Protein AF-A0ABD5P2B9-F1 (afdb_monomer_lite)

Secondary structure (DSSP, 8-state):
-----HHHHHHHHHHHHIIIIIHHHHHHHHHH-GGGS-HHHHHHHHHHHHHHHHHHHHHHHSSS-GGGGHHHHHHHHHHHHHHHHHHHHHHHHH-----------

Foldseek 3Di:
DDPPDPPPPVVVLVVLLCVLQVVVVVVCCVVQNPVRDDPQLVVLSVQLVVLSVLLVVVVVPDDPPVVSNVVSSVSSVVSSVSNVVVVVVVVVVVPDPPDDDDDDD

Organism: NCBI:txid1586232

Structure (mmCIF, N/CA/C/O backbone):
data_AF-A0ABD5P2B9-F1
#
_entry.id   AF-A0ABD5P2B9-F1
#
loop_
_atom_site.group_PDB
_atom_site.id
_atom_site.type_symbol
_atom_site.label_atom_id
_atom_site.label_alt_id
_atom_site.label_comp_id
_atom_site.label_asym_id
_atom_site.label_entity_id
_atom_site.label_seq_id
_atom_site.pdbx_PDB_ins_code
_atom_site.Cartn_x
_atom_site.Cartn_y
_atom_site.Cartn_z
_atom_site.occupancy
_atom_site.B_iso_or_equiv
_atom_site.auth_seq_id
_atom_site.auth_comp_id
_atom_site.auth_asym_id
_atom_site.auth_atom_id
_atom_site.pdbx_PDB_model_num
ATOM 1 N N . MET A 1 1 ? -12.152 12.329 34.323 1.00 41.28 1 MET A N 1
ATOM 2 C CA . MET A 1 1 ? -12.409 11.518 33.116 1.00 41.28 1 MET A CA 1
ATOM 3 C C . MET A 1 1 ? -12.100 12.423 31.950 1.00 41.28 1 MET A C 1
ATOM 5 O O . MET A 1 1 ? -12.846 13.362 31.731 1.00 41.28 1 MET A O 1
ATOM 9 N N . SER A 1 2 ? -10.924 12.257 31.352 1.00 42.09 2 SER A N 1
ATOM 10 C CA . SER A 1 2 ? -10.454 13.111 30.264 1.00 42.09 2 SER A CA 1
ATOM 11 C C . SER A 1 2 ? -11.332 12.891 29.039 1.00 42.09 2 SER A C 1
ATOM 13 O O . SER A 1 2 ? -11.422 11.769 28.538 1.00 42.09 2 SER A O 1
ATOM 15 N N . GLU A 1 3 ? -11.985 13.956 28.588 1.00 47.31 3 GLU A N 1
ATOM 16 C CA . GLU A 1 3 ? -12.504 14.082 27.231 1.00 47.31 3 GLU A CA 1
ATOM 17 C C . GLU A 1 3 ? -11.308 13.922 26.290 1.00 47.31 3 GLU A C 1
ATOM 19 O O . GLU A 1 3 ? -10.534 14.847 26.082 1.00 47.31 3 GLU A O 1
ATOM 24 N N . ILE A 1 4 ? -11.070 12.698 25.818 1.00 53.22 4 ILE A N 1
ATOM 25 C CA . ILE A 1 4 ? -10.084 12.461 24.769 1.00 53.22 4 ILE A CA 1
ATOM 26 C C . ILE A 1 4 ? -10.710 13.029 23.504 1.00 53.22 4 ILE A C 1
ATOM 28 O O . ILE A 1 4 ? -11.664 12.464 22.957 1.00 53.22 4 ILE A O 1
ATOM 32 N N . ASP A 1 5 ? -10.192 14.184 23.113 1.00 46.09 5 ASP A N 1
ATOM 33 C CA . ASP A 1 5 ? -10.646 15.041 22.037 1.00 46.09 5 ASP A CA 1
ATOM 34 C C . ASP A 1 5 ? -11.053 14.251 20.794 1.00 46.09 5 ASP A C 1
ATOM 36 O O . ASP A 1 5 ? -10.313 13.418 20.249 1.00 46.09 5 ASP A O 1
ATOM 40 N N . ILE A 1 6 ? -12.276 14.508 20.321 1.00 45.50 6 ILE A N 1
ATOM 41 C CA . ILE A 1 6 ? -12.798 13.877 19.104 1.00 45.50 6 ILE A CA 1
ATOM 42 C C . ILE A 1 6 ? -11.944 14.240 17.871 1.00 45.50 6 ILE A C 1
ATOM 44 O O . ILE A 1 6 ? -11.816 13.461 16.924 1.00 45.50 6 ILE A O 1
ATOM 48 N N . LEU A 1 7 ? -11.243 15.365 17.991 1.00 47.53 7 LEU A N 1
ATOM 49 C CA . LEU A 1 7 ? -10.333 15.951 17.024 1.00 47.53 7 LEU A CA 1
ATOM 50 C C . LEU A 1 7 ? -8.937 15.321 16.960 1.00 47.53 7 LEU A C 1
ATOM 52 O O . LEU A 1 7 ? -8.268 15.581 15.976 1.00 47.53 7 LEU A O 1
ATOM 56 N N . GLU A 1 8 ? -8.480 14.501 17.914 1.00 50.88 8 GLU A N 1
ATOM 57 C CA . GLU A 1 8 ? -7.086 13.999 17.892 1.00 50.88 8 GLU A CA 1
ATOM 58 C C . GLU A 1 8 ? -6.887 12.660 17.162 1.00 50.88 8 GLU A C 1
ATOM 60 O O . GLU A 1 8 ? -5.819 12.415 16.604 1.00 50.88 8 GLU A O 1
ATOM 65 N N . LEU A 1 9 ? -7.904 11.791 17.116 1.00 52.47 9 LEU A N 1
ATOM 66 C CA . LEU A 1 9 ? -7.748 10.433 16.565 1.00 52.47 9 LEU A CA 1
ATOM 67 C C . LEU A 1 9 ? -7.952 10.368 15.040 1.00 52.47 9 LEU A C 1
ATOM 69 O O . LEU A 1 9 ? -7.179 9.725 14.335 1.00 52.47 9 LEU A O 1
ATOM 73 N N . VAL A 1 10 ? -8.936 11.110 14.521 1.00 60.00 10 VAL A N 1
ATOM 74 C CA . VAL A 1 10 ? -9.262 11.166 13.082 1.00 60.00 10 VAL A CA 1
ATOM 75 C C . VAL A 1 10 ? -8.107 11.720 12.227 1.00 60.00 10 VAL A C 1
ATOM 77 O O . VAL A 1 10 ? -7.830 11.151 11.167 1.00 60.00 10 VAL A O 1
ATOM 80 N N . PRO A 1 11 ? -7.376 12.777 12.649 1.00 66.56 11 PRO A N 1
ATOM 81 C CA . PRO A 1 11 ? -6.204 13.238 11.913 1.00 66.56 11 PRO A CA 1
ATOM 82 C C . PRO A 1 11 ? -5.099 12.191 11.888 1.00 66.56 11 PRO A C 1
ATOM 84 O O . PRO A 1 11 ? -4.425 12.061 10.874 1.00 66.56 11 PRO A O 1
ATOM 87 N N . LEU A 1 12 ? -4.915 11.434 12.973 1.00 69.81 12 LEU A N 1
ATOM 88 C CA . LEU A 1 12 ? -3.854 10.435 13.062 1.00 69.81 12 LEU A CA 1
ATOM 89 C C . LEU A 1 12 ? -4.099 9.270 12.095 1.00 69.81 12 LEU A C 1
ATOM 91 O O . LEU A 1 12 ? -3.179 8.837 11.407 1.00 69.81 12 LEU A O 1
ATOM 95 N N . GLU A 1 13 ? -5.341 8.799 12.000 1.00 67.31 13 GLU A N 1
ATOM 96 C CA . GLU A 1 13 ? -5.755 7.729 11.083 1.00 67.31 13 GLU A CA 1
ATOM 97 C C . GLU A 1 13 ? -5.577 8.150 9.616 1.00 67.31 13 GLU A C 1
ATOM 99 O O . GLU A 1 13 ? -5.015 7.404 8.812 1.00 67.31 13 GLU A O 1
ATOM 104 N N . LEU A 1 14 ? -5.984 9.377 9.277 1.00 69.88 14 LEU A N 1
ATOM 105 C CA . LEU A 1 14 ? -5.784 9.959 7.947 1.00 69.88 14 LEU A CA 1
ATOM 106 C C . LEU A 1 14 ? -4.302 10.162 7.624 1.00 69.88 14 LEU A C 1
ATOM 108 O O . LEU A 1 14 ? -3.873 9.838 6.518 1.00 69.88 14 LEU A O 1
ATOM 112 N N . LEU A 1 15 ? -3.508 10.645 8.582 1.00 72.44 15 LEU A N 1
ATOM 113 C CA . LEU A 1 15 ? -2.056 10.750 8.438 1.00 72.44 15 LEU A CA 1
ATOM 114 C C . LEU A 1 15 ? -1.431 9.377 8.189 1.00 72.44 15 LEU A C 1
ATOM 116 O O . LEU A 1 15 ? -0.533 9.266 7.360 1.00 72.44 15 LEU A O 1
ATOM 120 N N . PHE A 1 16 ? -1.935 8.328 8.840 1.00 71.75 16 PHE A N 1
ATOM 121 C CA . PHE A 1 16 ? -1.468 6.961 8.632 1.00 71.75 16 PHE A CA 1
ATOM 122 C C . PHE A 1 16 ? -1.780 6.461 7.218 1.00 71.75 16 PHE A C 1
ATOM 124 O O . PHE A 1 16 ? -0.915 5.892 6.555 1.00 71.75 16 PHE A O 1
ATOM 131 N N . VAL A 1 17 ? -2.989 6.720 6.713 1.00 76.88 17 VAL A N 1
ATOM 132 C CA . VAL A 1 17 ? -3.354 6.409 5.322 1.00 76.88 17 VAL A CA 1
ATOM 133 C C . VAL A 1 17 ? -2.460 7.166 4.346 1.00 76.88 17 VAL A C 1
ATOM 135 O O . VAL A 1 17 ? -1.924 6.580 3.410 1.00 76.88 17 VAL A O 1
ATOM 138 N N . VAL A 1 18 ? -2.247 8.460 4.559 1.00 78.06 18 VAL A N 1
ATOM 139 C CA . VAL A 1 18 ? -1.407 9.254 3.660 1.00 78.06 18 VAL A CA 1
ATOM 140 C C . VAL A 1 18 ? 0.040 8.754 3.684 1.00 78.06 18 VAL A C 1
ATOM 142 O O . VAL A 1 18 ? 0.607 8.498 2.624 1.00 78.06 18 VAL A O 1
ATOM 145 N N . ALA A 1 19 ? 0.616 8.549 4.869 1.00 77.25 19 ALA A N 1
ATOM 146 C CA . ALA A 1 19 ? 2.014 8.162 5.033 1.00 77.25 19 ALA A CA 1
ATOM 147 C C . ALA A 1 19 ? 2.319 6.740 4.550 1.00 77.25 19 ALA A C 1
ATOM 149 O O . ALA A 1 19 ? 3.356 6.520 3.930 1.00 77.25 19 ALA A O 1
ATOM 150 N N . PHE A 1 20 ? 1.428 5.783 4.818 1.00 72.81 20 PHE A N 1
ATOM 151 C CA . PHE A 1 20 ? 1.686 4.365 4.552 1.00 72.81 20 PHE A CA 1
ATOM 152 C C . PHE A 1 20 ? 0.962 3.818 3.322 1.00 72.81 20 PHE A C 1
ATOM 154 O O . PHE A 1 20 ? 1.315 2.734 2.864 1.00 72.81 20 PHE A O 1
ATOM 161 N N . ALA A 1 21 ? -0.018 4.543 2.774 1.00 78.31 21 ALA A N 1
ATOM 162 C CA . ALA A 1 21 ? -0.688 4.163 1.534 1.00 78.31 21 ALA A CA 1
ATOM 163 C C . ALA A 1 21 ? -0.384 5.106 0.379 1.00 78.31 21 ALA A C 1
ATOM 165 O O . ALA A 1 21 ? 0.100 4.661 -0.656 1.00 78.31 21 ALA A O 1
ATOM 166 N N . VAL A 1 22 ? -0.641 6.402 0.535 1.00 81.69 22 VAL A N 1
ATOM 167 C CA . VAL A 1 22 ? -0.585 7.329 -0.605 1.00 81.69 22 VAL A CA 1
ATOM 168 C C . VAL A 1 22 ? 0.852 7.658 -0.999 1.00 81.69 22 VAL A C 1
ATOM 170 O O . VAL A 1 22 ? 1.212 7.500 -2.163 1.00 81.69 22 VAL A O 1
ATOM 173 N N . ILE A 1 23 ? 1.678 8.088 -0.042 1.00 83.00 23 ILE A N 1
ATOM 174 C CA . ILE A 1 23 ? 3.061 8.515 -0.300 1.00 83.00 23 ILE A CA 1
ATOM 175 C C . ILE A 1 23 ? 3.892 7.422 -0.990 1.00 83.00 23 ILE A C 1
ATOM 177 O O . ILE A 1 23 ? 4.499 7.734 -2.012 1.00 83.00 23 ILE A O 1
ATOM 181 N N . PRO A 1 24 ? 3.906 6.159 -0.522 1.00 78.00 24 PRO A N 1
ATOM 182 C CA . PRO A 1 24 ? 4.719 5.117 -1.140 1.00 78.00 24 PRO A CA 1
ATOM 183 C C . PRO A 1 24 ? 4.321 4.864 -2.591 1.00 78.00 24 PRO A C 1
ATOM 185 O O . PRO A 1 24 ? 5.185 4.850 -3.456 1.00 78.00 24 PRO A O 1
ATOM 188 N N . ILE A 1 25 ? 3.015 4.745 -2.859 1.00 83.00 25 ILE A N 1
ATOM 189 C CA . ILE A 1 25 ? 2.479 4.495 -4.203 1.00 83.00 25 ILE A CA 1
ATOM 190 C C . ILE A 1 25 ? 2.852 5.641 -5.145 1.00 83.00 25 ILE A C 1
ATOM 192 O O . ILE A 1 25 ? 3.326 5.408 -6.254 1.00 83.00 25 ILE A O 1
ATOM 196 N N . VAL A 1 26 ? 2.642 6.887 -4.709 1.00 85.19 26 VAL A N 1
ATOM 197 C CA . VAL A 1 26 ? 2.969 8.068 -5.516 1.00 85.19 26 VAL A CA 1
ATOM 198 C C . VAL A 1 26 ? 4.468 8.137 -5.785 1.00 85.19 26 VAL A C 1
ATOM 200 O O . VAL A 1 26 ? 4.848 8.410 -6.921 1.00 85.19 26 VAL A O 1
ATOM 203 N N . ASN A 1 27 ? 5.305 7.857 -4.783 1.00 82.69 27 ASN A N 1
ATOM 204 C CA . ASN A 1 27 ? 6.752 7.893 -4.955 1.00 82.69 27 ASN A CA 1
ATOM 205 C C . ASN A 1 27 ? 7.220 6.852 -5.976 1.00 82.69 27 ASN A C 1
ATOM 207 O O . ASN A 1 27 ? 7.943 7.209 -6.898 1.00 82.69 27 ASN A O 1
ATOM 211 N N . THR A 1 28 ? 6.721 5.610 -5.905 1.00 81.44 28 THR A N 1
ATOM 212 C CA . THR A 1 28 ? 7.047 4.583 -6.910 1.00 81.44 28 THR A CA 1
ATOM 213 C C . THR A 1 28 ? 6.653 5.013 -8.315 1.00 81.44 28 THR A C 1
ATOM 215 O O . THR A 1 28 ? 7.411 4.847 -9.264 1.00 81.44 28 THR A O 1
ATOM 218 N N . ILE A 1 29 ? 5.441 5.554 -8.470 1.00 83.38 29 ILE A N 1
ATOM 219 C CA . ILE A 1 29 ? 4.936 5.970 -9.781 1.00 83.38 29 ILE A CA 1
ATOM 220 C C . ILE A 1 29 ? 5.769 7.124 -10.333 1.00 83.38 29 ILE A C 1
ATOM 222 O O . ILE A 1 29 ? 5.998 7.179 -11.539 1.00 83.38 29 ILE A O 1
ATOM 226 N N . TYR A 1 30 ? 6.204 8.038 -9.468 1.00 85.06 30 TYR A N 1
ATOM 227 C CA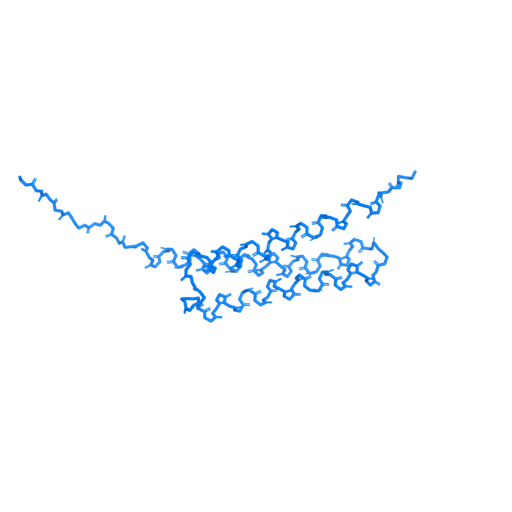 . TYR A 1 30 ? 7.031 9.171 -9.854 1.00 85.06 30 TYR A CA 1
ATOM 228 C C . TYR A 1 30 ? 8.455 8.751 -10.238 1.00 85.06 30 TYR A C 1
ATOM 230 O O . TYR A 1 30 ? 8.968 9.227 -11.247 1.00 85.06 30 TYR A O 1
ATOM 238 N N . GLU A 1 31 ? 9.076 7.860 -9.463 1.00 79.19 31 GLU A N 1
ATOM 239 C CA . GLU A 1 31 ? 10.452 7.404 -9.688 1.00 79.19 31 GLU A CA 1
ATOM 240 C C . GLU A 1 31 ? 10.567 6.475 -10.902 1.00 79.19 31 GLU A C 1
ATOM 242 O O . GLU A 1 31 ? 11.501 6.603 -11.690 1.00 79.19 31 GLU A O 1
ATOM 247 N N . GLU A 1 32 ? 9.609 5.566 -11.092 1.00 77.88 32 GLU A N 1
ATOM 248 C CA . GLU A 1 32 ? 9.735 4.501 -12.093 1.00 77.88 32 GLU A CA 1
ATOM 249 C C . GLU A 1 32 ? 8.812 4.652 -13.307 1.00 77.88 32 GLU A C 1
ATOM 251 O O . GLU A 1 32 ? 9.051 4.051 -14.359 1.00 77.88 32 GLU A O 1
ATOM 256 N N . GLY A 1 33 ? 7.745 5.442 -13.178 1.00 78.81 33 GLY A N 1
ATOM 257 C CA . GLY A 1 33 ? 6.670 5.514 -14.161 1.00 78.81 33 GLY A CA 1
ATOM 258 C C . GLY A 1 33 ? 5.722 4.313 -14.079 1.00 78.81 33 GLY A C 1
ATOM 259 O O . GLY A 1 33 ? 6.124 3.171 -13.876 1.00 78.81 33 GLY A O 1
ATOM 260 N N . TRP A 1 34 ? 4.425 4.560 -14.276 1.00 77.19 34 TRP A N 1
ATOM 261 C CA . TRP A 1 34 ? 3.364 3.552 -14.122 1.00 77.19 34 TRP A CA 1
ATOM 262 C C . TRP A 1 34 ? 3.581 2.265 -14.942 1.00 77.19 34 TRP A C 1
ATOM 264 O O . TRP A 1 34 ? 3.243 1.165 -14.491 1.00 77.19 34 TRP A O 1
ATOM 274 N N . ASP A 1 35 ? 4.151 2.390 -16.140 1.00 78.12 35 ASP A N 1
ATOM 275 C CA . ASP A 1 35 ? 4.337 1.274 -17.071 1.00 78.12 35 ASP A CA 1
ATOM 276 C C . ASP A 1 35 ? 5.463 0.316 -16.656 1.00 78.12 35 ASP A C 1
ATOM 278 O O . ASP A 1 35 ? 5.415 -0.863 -17.007 1.00 78.12 35 ASP A O 1
ATOM 282 N N . SER A 1 36 ? 6.417 0.788 -15.851 1.00 77.31 36 SER A N 1
ATOM 283 C CA . SER A 1 36 ? 7.548 0.001 -15.340 1.00 77.31 36 SER A CA 1
ATOM 284 C C . SER A 1 36 ? 7.182 -0.839 -14.114 1.00 77.31 36 SER A C 1
ATOM 286 O O . SER A 1 36 ? 7.886 -1.787 -13.774 1.00 77.31 36 SER A O 1
ATOM 288 N N . ILE A 1 37 ? 6.060 -0.518 -13.462 1.00 81.44 37 ILE A N 1
ATOM 289 C CA . ILE A 1 37 ? 5.626 -1.165 -12.223 1.00 81.44 37 ILE A CA 1
ATOM 290 C C . ILE A 1 37 ? 5.097 -2.565 -12.520 1.00 81.44 37 ILE A C 1
ATOM 292 O O . ILE A 1 37 ? 4.100 -2.746 -13.235 1.00 81.44 37 ILE A O 1
ATOM 296 N N . SER A 1 38 ? 5.716 -3.561 -11.895 1.00 82.56 38 SER A N 1
ATOM 297 C CA . SER A 1 38 ? 5.355 -4.965 -12.033 1.00 82.56 38 SER A CA 1
ATOM 298 C C . SER A 1 38 ? 3.949 -5.255 -11.497 1.00 82.56 38 SER A C 1
ATOM 300 O O . SER A 1 38 ? 3.428 -4.598 -10.593 1.00 82.56 38 SER A O 1
ATOM 302 N N . LEU A 1 39 ? 3.329 -6.329 -11.995 1.00 82.50 39 LEU A N 1
ATOM 303 C CA . LEU A 1 39 ? 2.026 -6.781 -11.495 1.00 82.50 39 LEU A CA 1
ATOM 304 C C . LEU A 1 39 ? 2.043 -7.049 -9.976 1.00 82.50 39 LEU A C 1
ATOM 306 O O . LEU A 1 39 ? 1.037 -6.836 -9.305 1.00 82.50 39 LEU A O 1
ATOM 310 N N . ARG A 1 40 ? 3.182 -7.492 -9.424 1.00 81.31 40 ARG A N 1
ATOM 311 C CA . ARG A 1 40 ? 3.331 -7.785 -7.990 1.00 81.31 40 ARG A CA 1
ATOM 312 C C . ARG A 1 40 ? 3.298 -6.518 -7.139 1.00 81.31 40 ARG A C 1
ATOM 314 O O . ARG A 1 40 ? 2.630 -6.512 -6.111 1.00 81.31 40 ARG A O 1
ATOM 321 N N . GLU A 1 41 ? 3.948 -5.446 -7.579 1.00 79.62 41 GLU A N 1
ATOM 322 C CA . GLU A 1 41 ? 3.905 -4.146 -6.893 1.00 79.62 41 GLU A CA 1
ATOM 323 C C . GLU A 1 41 ? 2.509 -3.527 -6.970 1.00 79.62 41 GLU A C 1
ATOM 325 O O . GLU A 1 41 ? 1.984 -3.066 -5.960 1.00 79.62 41 GLU A O 1
ATOM 330 N N . ARG A 1 42 ? 1.838 -3.629 -8.126 1.00 83.12 42 ARG A N 1
ATOM 331 C CA . ARG A 1 42 ? 0.438 -3.189 -8.271 1.00 83.12 42 ARG A CA 1
ATOM 332 C C . ARG A 1 42 ? -0.502 -3.933 -7.318 1.00 83.12 42 ARG A C 1
ATOM 334 O O . ARG A 1 42 ? -1.419 -3.333 -6.760 1.00 83.12 42 ARG A O 1
ATOM 341 N N . LEU A 1 43 ? -0.275 -5.231 -7.102 1.00 85.06 43 LEU A N 1
ATOM 342 C CA . LEU A 1 43 ? -1.022 -6.009 -6.110 1.00 85.06 43 LEU A CA 1
ATOM 343 C C . LEU A 1 43 ? -0.720 -5.547 -4.680 1.00 85.06 43 LEU A C 1
ATOM 345 O O . LEU A 1 43 ? -1.652 -5.414 -3.889 1.00 85.06 43 LEU A O 1
ATOM 349 N N . ALA A 1 44 ? 0.541 -5.250 -4.359 1.00 82.69 44 ALA A N 1
ATOM 350 C CA . ALA A 1 44 ? 0.911 -4.699 -3.058 1.00 82.69 44 ALA A CA 1
ATOM 351 C C . ALA A 1 44 ? 0.216 -3.349 -2.804 1.00 82.69 44 ALA A C 1
ATOM 353 O O . ALA A 1 44 ? -0.375 -3.157 -1.741 1.00 82.69 44 ALA A O 1
ATOM 354 N N . PHE A 1 45 ? 0.163 -2.465 -3.806 1.00 84.69 45 PH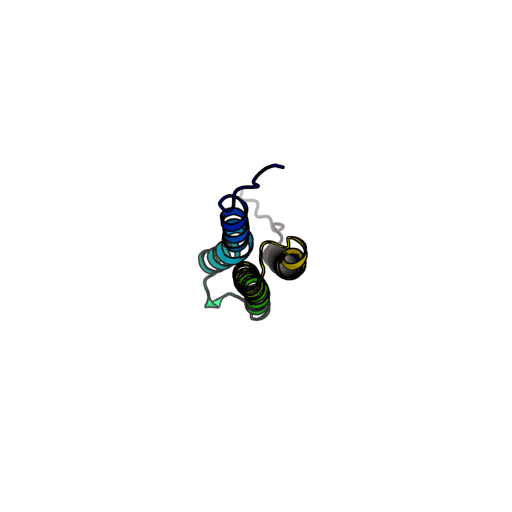E A N 1
ATOM 355 C CA . PHE A 1 45 ? -0.611 -1.220 -3.741 1.00 84.69 45 PHE A CA 1
ATOM 356 C C . PHE A 1 45 ? -2.091 -1.475 -3.475 1.00 84.69 45 PHE A C 1
ATOM 358 O O . PHE A 1 45 ? -2.687 -0.808 -2.633 1.00 84.69 45 PHE A O 1
ATOM 365 N N . GLY A 1 46 ? -2.677 -2.466 -4.151 1.00 84.50 46 GLY A N 1
ATOM 366 C CA . GLY A 1 46 ? -4.066 -2.868 -3.945 1.00 84.50 46 GLY A CA 1
ATOM 367 C C . GLY A 1 46 ? -4.350 -3.321 -2.511 1.00 84.50 46 GLY A C 1
ATOM 368 O O . GLY A 1 46 ? -5.356 -2.917 -1.934 1.00 84.50 46 GLY A O 1
ATOM 369 N N . VAL A 1 47 ? -3.453 -4.105 -1.906 1.00 84.38 47 VAL A N 1
ATOM 370 C CA . VAL A 1 47 ? -3.578 -4.548 -0.504 1.00 84.38 47 VAL A CA 1
ATOM 371 C C . VAL A 1 47 ? -3.495 -3.364 0.459 1.00 84.38 47 VAL A C 1
ATOM 373 O O . VAL A 1 47 ? -4.303 -3.259 1.384 1.00 84.38 47 VAL A O 1
ATOM 376 N N . ILE A 1 48 ? -2.555 -2.449 0.224 1.00 82.12 48 ILE A N 1
ATOM 377 C CA . ILE A 1 48 ? -2.374 -1.246 1.039 1.00 82.12 48 ILE A CA 1
ATOM 378 C C . ILE A 1 48 ? -3.617 -0.335 0.954 1.00 82.12 48 ILE A C 1
ATOM 380 O O . ILE A 1 48 ? -4.145 0.095 1.982 1.00 82.12 48 ILE A O 1
ATOM 384 N N . LEU A 1 49 ? -4.141 -0.106 -0.255 1.00 82.69 49 LEU A N 1
ATOM 385 C CA . LEU A 1 49 ? -5.374 0.654 -0.492 1.00 82.69 49 LEU A CA 1
ATOM 386 C C . LEU A 1 49 ? -6.602 -0.009 0.140 1.00 82.69 49 LEU A C 1
ATOM 388 O O . LEU A 1 49 ? -7.423 0.680 0.742 1.00 82.69 49 LEU A O 1
ATOM 392 N N . ALA A 1 50 ? -6.726 -1.334 0.047 1.00 83.94 50 ALA A N 1
ATOM 393 C CA . ALA A 1 50 ? -7.823 -2.067 0.673 1.00 83.94 50 ALA A CA 1
ATOM 394 C C . ALA A 1 50 ? -7.817 -1.894 2.200 1.00 83.94 50 ALA A C 1
ATOM 396 O O . ALA A 1 50 ? -8.866 -1.643 2.794 1.00 83.94 50 ALA A O 1
ATOM 397 N N . GLY A 1 51 ? -6.637 -1.951 2.827 1.00 81.12 51 GLY A N 1
ATOM 398 C CA . GLY A 1 51 ? -6.478 -1.667 4.252 1.00 81.12 51 GLY A CA 1
ATOM 399 C C . GLY A 1 51 ? -6.894 -0.237 4.621 1.00 81.12 51 GLY A C 1
ATOM 400 O O . GLY A 1 51 ? -7.622 -0.046 5.594 1.00 81.12 51 GLY A O 1
ATOM 401 N N . ALA A 1 52 ? -6.525 0.753 3.802 1.00 79.94 52 ALA A N 1
ATOM 402 C CA . ALA A 1 52 ? -6.912 2.151 4.004 1.00 79.94 52 ALA A CA 1
ATOM 403 C C . ALA A 1 52 ? -8.429 2.383 3.878 1.00 79.94 52 ALA A C 1
ATOM 405 O O . ALA A 1 52 ? -9.023 3.078 4.702 1.00 79.94 52 ALA A O 1
ATOM 406 N N . VAL A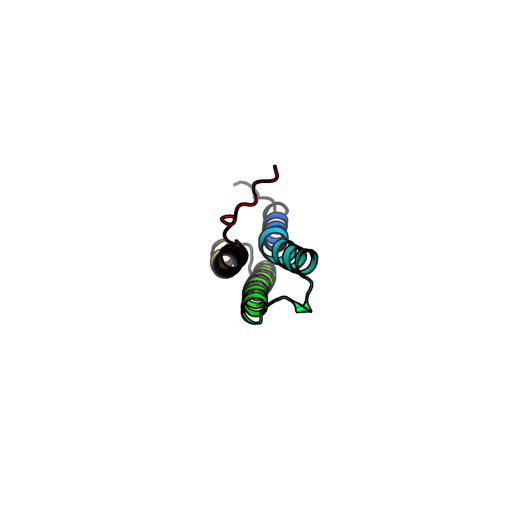 1 53 ? -9.082 1.772 2.883 1.00 81.94 53 VAL A N 1
ATOM 407 C CA . VAL A 1 53 ? -10.544 1.848 2.718 1.00 81.94 53 VAL A CA 1
ATOM 408 C C . VAL A 1 53 ? -11.253 1.196 3.902 1.00 81.94 53 VAL A C 1
ATOM 410 O O . VAL A 1 53 ? -12.204 1.754 4.443 1.00 81.94 53 VAL A O 1
ATOM 413 N N . MET A 1 54 ? -10.771 0.035 4.341 1.00 79.81 54 MET A N 1
ATOM 414 C CA . MET A 1 54 ? -11.329 -0.685 5.481 1.00 79.81 54 MET A CA 1
ATOM 415 C C . MET A 1 54 ? -11.197 0.130 6.779 1.00 79.81 54 MET A C 1
ATOM 417 O O . MET A 1 54 ? -12.146 0.190 7.559 1.00 79.81 54 MET A O 1
ATOM 421 N N . LEU A 1 55 ? -10.071 0.829 6.967 1.00 77.75 55 LEU A N 1
ATOM 422 C CA . LEU A 1 55 ? -9.862 1.774 8.066 1.00 77.75 55 LEU A CA 1
ATOM 423 C C . LEU A 1 55 ? -10.865 2.940 8.018 1.00 77.75 55 LEU A C 1
ATOM 425 O O . LEU A 1 55 ? -11.494 3.240 9.030 1.00 77.75 55 LEU A O 1
ATOM 429 N N . ALA A 1 56 ? -11.061 3.553 6.846 1.00 74.69 56 ALA A N 1
ATOM 430 C CA . ALA A 1 56 ? -11.987 4.673 6.660 1.00 74.69 56 ALA A CA 1
ATOM 431 C C . ALA A 1 56 ? -13.460 4.280 6.881 1.00 74.69 56 ALA A C 1
ATOM 433 O O . ALA A 1 56 ? -14.235 5.033 7.466 1.00 74.69 56 ALA A O 1
ATOM 434 N N . VAL A 1 57 ? -13.858 3.081 6.448 1.00 75.12 57 VAL A N 1
ATOM 435 C CA . VAL A 1 57 ? -15.214 2.561 6.688 1.00 75.12 57 VAL A CA 1
ATOM 436 C C . VAL A 1 57 ? -15.437 2.297 8.180 1.00 75.12 57 VAL A C 1
ATOM 438 O O . VAL A 1 57 ? -16.492 2.632 8.720 1.00 75.12 57 VAL A O 1
ATOM 441 N N . LEU A 1 58 ? -14.443 1.726 8.869 1.00 72.62 58 LEU A N 1
ATOM 442 C CA . LEU A 1 58 ? -14.538 1.419 10.297 1.00 72.62 58 LEU A CA 1
ATOM 443 C C . LEU A 1 58 ? -14.523 2.674 11.177 1.00 72.62 58 LEU A C 1
ATOM 445 O O . LEU A 1 58 ? -15.240 2.699 12.180 1.00 72.62 58 LEU A O 1
ATOM 449 N N . SER A 1 59 ? -13.793 3.726 10.789 1.00 68.75 59 SER A N 1
ATOM 450 C CA . SER A 1 59 ? -13.794 5.008 11.509 1.00 68.75 59 SER A CA 1
ATOM 451 C C . SER A 1 59 ? -15.139 5.743 11.417 1.00 68.75 59 SER A C 1
ATOM 453 O O . SER A 1 59 ? -15.516 6.450 12.349 1.00 68.75 59 SER A O 1
ATOM 455 N N . MET A 1 60 ? -15.909 5.521 10.344 1.00 66.81 60 MET A N 1
ATOM 456 C CA . MET A 1 60 ? -17.272 6.050 10.184 1.00 66.81 60 MET A CA 1
ATOM 457 C C . MET A 1 60 ? -18.355 5.204 10.876 1.00 66.81 60 MET A C 1
ATOM 459 O O . MET A 1 60 ? -19.419 5.719 11.215 1.00 66.81 60 MET A O 1
ATOM 463 N N . SER A 1 61 ? -18.115 3.902 11.056 1.00 63.31 61 SER A N 1
ATOM 464 C CA . SER A 1 61 ? -19.136 2.920 11.448 1.00 63.31 61 SER A CA 1
ATOM 465 C C . SER A 1 61 ? -19.257 2.686 12.955 1.00 63.31 61 SER A C 1
ATOM 467 O O . SER A 1 61 ? -20.303 2.213 13.405 1.00 63.31 61 SER A O 1
ATOM 469 N N . VAL A 1 62 ? -18.207 2.933 13.738 1.00 55.69 62 VAL A N 1
ATOM 470 C CA . VAL A 1 62 ? -18.146 2.498 15.139 1.00 55.69 62 VAL A CA 1
ATOM 471 C C . VAL A 1 62 ? -17.787 3.685 16.017 1.00 55.69 62 VAL A C 1
ATOM 473 O O . V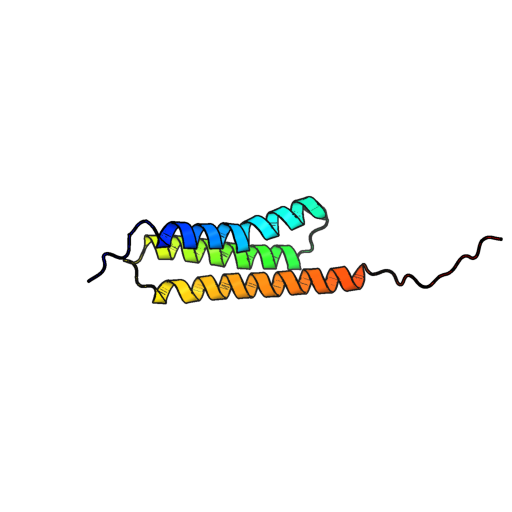AL A 1 62 ? -16.754 4.317 15.820 1.00 55.69 62 VAL A O 1
ATOM 476 N N . GLY A 1 63 ? -18.605 3.968 17.033 1.00 57.22 63 GLY A N 1
ATOM 477 C CA . GLY A 1 63 ? -18.218 4.883 18.103 1.00 57.22 63 GLY A CA 1
ATOM 478 C C . GLY A 1 63 ? -16.902 4.419 18.727 1.00 57.22 63 GLY A C 1
ATOM 479 O O . GLY A 1 63 ? -16.903 3.434 19.452 1.00 57.22 63 GLY A O 1
ATOM 480 N N . ARG A 1 64 ? -15.799 5.089 18.362 1.00 58.62 64 ARG A N 1
ATOM 481 C CA . ARG A 1 64 ? -14.442 5.094 18.947 1.00 58.62 64 ARG A CA 1
ATOM 482 C C . ARG A 1 64 ? -14.003 3.852 19.734 1.00 58.62 64 ARG A C 1
ATOM 484 O O . ARG A 1 64 ? -13.346 3.965 20.766 1.00 58.62 64 ARG A O 1
ATOM 491 N N . ASN A 1 65 ? -14.297 2.654 19.240 1.00 59.44 65 ASN A N 1
ATOM 492 C CA . ASN A 1 65 ? -13.762 1.437 19.830 1.00 59.44 65 ASN A CA 1
ATOM 493 C C . ASN A 1 65 ? -12.403 1.178 19.180 1.00 59.44 65 ASN A C 1
ATOM 495 O O . ASN A 1 65 ? -12.319 0.588 18.103 1.00 59.44 65 ASN A O 1
ATOM 499 N N . GLN A 1 66 ? -11.344 1.659 19.840 1.00 59.12 66 GLN A N 1
ATOM 500 C CA . GLN A 1 66 ? -9.950 1.603 19.374 1.00 59.12 66 GLN A CA 1
ATOM 501 C C . GLN A 1 66 ? -9.511 0.188 18.948 1.00 59.12 66 GLN A C 1
ATOM 503 O O . GLN A 1 66 ? -8.648 0.040 18.090 1.00 59.12 66 GLN A O 1
ATOM 508 N N . PHE A 1 67 ? -10.142 -0.862 19.486 1.00 65.38 67 PHE A N 1
ATOM 509 C CA . PHE A 1 67 ? -9.870 -2.255 19.119 1.00 65.38 67 PHE A CA 1
ATOM 510 C C . PHE A 1 67 ? -10.231 -2.618 17.671 1.00 65.38 67 PHE A C 1
ATOM 512 O O . PHE A 1 67 ? -9.553 -3.452 17.075 1.00 65.38 67 PHE A O 1
ATOM 519 N N . ASN A 1 68 ? -11.230 -1.968 17.069 1.00 67.56 68 ASN A N 1
ATOM 520 C CA . ASN A 1 68 ? -11.648 -2.268 15.693 1.00 67.56 68 ASN A CA 1
ATOM 521 C C . ASN A 1 68 ? -10.719 -1.657 14.634 1.00 67.56 68 ASN A C 1
ATOM 523 O O . ASN A 1 68 ? -10.832 -1.982 13.457 1.00 67.56 68 ASN A O 1
ATOM 527 N N . VAL A 1 69 ? -9.787 -0.800 15.051 1.00 68.62 69 VAL A N 1
ATOM 528 C CA . VAL A 1 69 ? -8.852 -0.081 14.177 1.00 68.62 69 VAL A CA 1
ATOM 529 C C . VAL A 1 69 ? -7.583 -0.907 13.911 1.00 68.62 69 VAL A C 1
ATOM 531 O O . VAL A 1 69 ? -6.919 -0.739 12.893 1.00 68.62 69 VAL A O 1
ATOM 534 N N . TRP A 1 70 ? -7.261 -1.864 14.787 1.00 73.25 70 TRP A N 1
ATOM 535 C CA . TRP A 1 70 ? -6.061 -2.699 14.668 1.00 73.25 70 TRP A CA 1
ATOM 536 C C . TRP A 1 70 ? -6.046 -3.621 13.444 1.00 73.25 70 TRP A C 1
ATOM 538 O O . TRP A 1 70 ? -5.015 -3.668 12.774 1.00 73.25 70 TRP A O 1
ATOM 548 N N . PRO A 1 71 ? -7.134 -4.339 13.097 1.00 78.56 71 PRO A N 1
ATOM 549 C CA . PRO A 1 71 ? -7.128 -5.213 11.927 1.00 78.56 71 PRO A CA 1
ATOM 550 C C . PRO A 1 71 ? -6.771 -4.505 10.606 1.00 78.56 71 PRO A C 1
ATOM 552 O O . PRO A 1 71 ? -5.860 -4.982 9.929 1.00 78.56 71 PRO A O 1
ATOM 555 N N . PRO A 1 72 ? -7.392 -3.371 10.221 1.00 75.00 72 PRO A N 1
ATOM 556 C CA . PRO A 1 72 ? -7.021 -2.683 8.984 1.00 75.00 72 PRO A CA 1
ATOM 557 C C . PRO A 1 72 ? -5.610 -2.076 9.039 1.00 75.00 72 PRO A C 1
ATOM 559 O O . PRO A 1 72 ? -4.904 -2.111 8.031 1.00 75.00 72 PRO A O 1
ATOM 562 N N . LEU A 1 73 ? -5.151 -1.603 10.206 1.00 73.69 73 LEU A N 1
ATOM 563 C CA . LEU A 1 73 ? -3.769 -1.138 10.376 1.00 73.69 73 LEU A CA 1
ATOM 564 C C . LEU A 1 73 ? -2.751 -2.263 10.153 1.00 73.69 73 LEU A C 1
ATOM 566 O O . LEU A 1 73 ? -1.743 -2.049 9.486 1.00 73.69 73 LEU A O 1
ATOM 570 N N . LEU A 1 74 ? -3.024 -3.471 10.656 1.00 80.19 74 LEU A N 1
ATOM 571 C CA . LEU A 1 74 ? -2.176 -4.642 10.419 1.00 80.19 74 LEU A CA 1
ATOM 572 C C . LEU A 1 74 ? -2.153 -5.041 8.940 1.00 80.19 74 LEU A C 1
ATOM 574 O O . LEU A 1 74 ? -1.095 -5.400 8.427 1.00 80.19 74 LEU A O 1
ATOM 578 N N . VAL A 1 75 ? -3.289 -4.943 8.244 1.00 82.81 75 VAL A N 1
ATOM 579 C CA . VAL A 1 75 ? -3.364 -5.196 6.796 1.00 82.81 75 VAL A CA 1
ATOM 580 C C . VAL A 1 75 ? -2.520 -4.182 6.025 1.00 82.81 75 VAL A C 1
ATOM 582 O O . VAL A 1 75 ? -1.717 -4.580 5.181 1.00 82.81 75 VAL A O 1
ATOM 585 N N . MET A 1 76 ? -2.638 -2.889 6.342 1.00 79.00 76 MET A N 1
ATOM 586 C CA . MET A 1 76 ? -1.813 -1.848 5.724 1.00 79.00 76 MET A CA 1
ATOM 587 C C . MET A 1 76 ? -0.325 -2.053 6.011 1.00 79.00 76 MET A C 1
ATOM 589 O O . MET A 1 76 ? 0.480 -2.031 5.085 1.00 79.00 76 MET A O 1
ATOM 593 N N . ALA A 1 77 ? 0.043 -2.288 7.273 1.00 76.50 77 ALA A N 1
ATOM 594 C CA . ALA A 1 77 ? 1.429 -2.517 7.668 1.00 76.50 77 ALA A CA 1
ATOM 595 C C . ALA A 1 77 ? 2.016 -3.754 6.972 1.00 76.50 77 ALA A C 1
ATOM 597 O O . ALA A 1 77 ? 3.136 -3.707 6.470 1.00 76.50 77 ALA A O 1
ATOM 598 N N . GLY A 1 78 ? 1.249 -4.843 6.876 1.00 84.38 78 GLY A N 1
ATOM 599 C CA . GLY A 1 78 ? 1.651 -6.051 6.158 1.00 84.38 78 GLY A CA 1
ATOM 600 C C . GLY A 1 78 ? 1.837 -5.814 4.659 1.00 84.38 78 GLY A C 1
ATOM 601 O O . GLY A 1 78 ? 2.852 -6.224 4.095 1.00 84.38 78 GLY A O 1
ATOM 602 N N . GLY A 1 79 ? 0.900 -5.105 4.023 1.00 80.69 79 GLY A N 1
ATOM 603 C CA . GLY A 1 79 ? 1.011 -4.705 2.619 1.00 80.69 79 GLY A CA 1
ATOM 604 C C . GLY A 1 79 ? 2.231 -3.820 2.363 1.00 80.69 79 GLY A C 1
ATOM 605 O O . GLY A 1 79 ? 2.969 -4.052 1.408 1.00 80.69 79 GLY A O 1
ATOM 606 N N . PHE A 1 80 ? 2.496 -2.865 3.256 1.00 78.25 80 PHE A N 1
ATOM 607 C CA . PHE A 1 80 ? 3.642 -1.965 3.166 1.00 78.25 80 PHE A CA 1
ATOM 608 C C . PHE A 1 80 ? 4.978 -2.694 3.354 1.00 78.25 80 PHE A C 1
ATOM 610 O O . PHE A 1 80 ? 5.903 -2.489 2.575 1.00 78.25 80 PHE A O 1
ATOM 617 N N . LEU A 1 81 ? 5.085 -3.604 4.327 1.00 83.38 81 LEU A N 1
ATOM 618 C CA . LEU A 1 81 ? 6.285 -4.430 4.507 1.00 83.38 81 LEU A CA 1
ATOM 619 C C . LEU A 1 81 ? 6.542 -5.341 3.302 1.00 83.38 81 LEU A C 1
ATOM 621 O O . LEU A 1 81 ? 7.690 -5.530 2.899 1.00 83.38 81 LEU A O 1
ATOM 625 N N . TRP A 1 82 ? 5.484 -5.898 2.709 1.00 83.88 82 TRP A N 1
ATOM 626 C CA . TRP A 1 82 ? 5.609 -6.690 1.489 1.00 83.88 82 TRP A CA 1
ATOM 627 C C . TRP A 1 82 ? 6.069 -5.832 0.305 1.00 83.88 82 TRP A C 1
ATOM 629 O O . TRP A 1 82 ? 6.967 -6.239 -0.431 1.00 83.88 82 TRP A O 1
ATOM 639 N N . TYR A 1 83 ? 5.523 -4.625 0.167 1.00 80.19 83 TYR A N 1
ATOM 640 C CA . TYR A 1 83 ? 5.977 -3.641 -0.811 1.00 80.19 83 TYR A CA 1
ATOM 641 C C . TYR A 1 83 ? 7.462 -3.276 -0.623 1.00 80.19 83 TYR A C 1
ATOM 643 O O . TYR A 1 83 ? 8.230 -3.356 -1.577 1.00 80.19 83 TYR A O 1
ATOM 651 N N . LEU A 1 84 ? 7.902 -2.976 0.605 1.00 79.38 84 LEU A N 1
ATOM 652 C CA . LEU A 1 84 ? 9.313 -2.690 0.899 1.00 79.38 84 LEU A CA 1
ATOM 653 C C . LEU A 1 84 ? 10.232 -3.859 0.539 1.00 79.38 84 LEU A C 1
ATOM 655 O O . LEU A 1 84 ? 11.345 -3.653 0.062 1.00 79.38 84 LEU A O 1
ATOM 659 N N . LYS A 1 85 ? 9.773 -5.095 0.757 1.00 83.94 85 LYS A N 1
ATOM 660 C CA . LYS A 1 85 ? 10.522 -6.283 0.352 1.00 83.94 85 LYS A CA 1
ATOM 661 C C . LYS A 1 85 ? 10.655 -6.375 -1.170 1.00 83.94 85 LYS A C 1
ATOM 663 O O . LYS A 1 85 ? 11.745 -6.659 -1.644 1.00 83.94 85 LYS A O 1
ATOM 668 N N . LEU A 1 86 ? 9.581 -6.113 -1.919 1.00 80.81 86 LEU A N 1
ATOM 669 C CA . LEU A 1 86 ? 9.611 -6.096 -3.388 1.00 80.81 86 LEU A CA 1
ATOM 670 C C . LEU A 1 86 ? 10.590 -5.046 -3.926 1.00 80.81 86 LEU A C 1
ATOM 672 O O . LEU A 1 86 ? 11.365 -5.361 -4.823 1.00 80.81 86 LEU A O 1
ATOM 676 N N . MET A 1 87 ? 10.589 -3.848 -3.336 1.00 76.44 87 MET A N 1
ATOM 677 C CA . MET A 1 87 ? 11.525 -2.778 -3.690 1.00 76.44 87 MET A CA 1
ATOM 678 C C . MET A 1 87 ? 12.972 -3.174 -3.406 1.00 76.44 87 MET A C 1
ATOM 680 O O . MET A 1 87 ? 13.819 -3.087 -4.284 1.00 76.44 87 MET A O 1
ATOM 684 N N . ARG A 1 88 ? 13.246 -3.726 -2.219 1.00 78.62 88 ARG A N 1
ATOM 685 C CA . ARG A 1 88 ? 14.588 -4.205 -1.866 1.00 78.62 88 ARG A CA 1
ATOM 686 C C . ARG A 1 88 ? 15.074 -5.330 -2.781 1.00 78.62 88 ARG A C 1
ATOM 688 O O . ARG A 1 88 ? 16.242 -5.347 -3.153 1.00 78.62 88 ARG A O 1
ATOM 695 N N . ASP A 1 89 ? 14.200 -6.277 -3.119 1.00 76.88 89 ASP A N 1
ATOM 696 C CA . ASP A 1 89 ? 14.537 -7.369 -4.035 1.00 76.88 89 ASP A CA 1
ATOM 697 C C . ASP A 1 89 ? 14.839 -6.823 -5.449 1.00 76.88 89 ASP A C 1
ATOM 699 O O . ASP A 1 89 ? 15.678 -7.385 -6.148 1.00 76.88 89 ASP A O 1
ATOM 703 N N . ARG A 1 90 ? 14.203 -5.714 -5.865 1.00 66.75 90 ARG A N 1
ATOM 704 C CA . ARG A 1 90 ? 14.526 -4.998 -7.112 1.00 66.75 90 ARG A CA 1
ATOM 705 C C . ARG A 1 90 ? 15.828 -4.217 -7.042 1.00 66.75 90 ARG A C 1
ATOM 707 O O . ARG A 1 90 ? 16.610 -4.333 -7.977 1.00 66.75 90 ARG A O 1
ATOM 714 N N . ASP A 1 91 ? 16.093 -3.487 -5.964 1.00 63.12 91 ASP A N 1
ATOM 715 C CA . ASP A 1 91 ? 17.366 -2.774 -5.783 1.00 63.12 91 ASP A CA 1
ATOM 716 C C . ASP A 1 91 ? 18.549 -3.747 -5.863 1.00 63.12 91 ASP A C 1
ATOM 718 O O . ASP A 1 91 ? 19.526 -3.485 -6.554 1.00 63.12 91 ASP A O 1
ATOM 722 N N . GLN A 1 92 ? 18.420 -4.938 -5.269 1.00 59.91 92 GLN A N 1
ATOM 723 C CA . GLN A 1 92 ? 19.434 -5.997 -5.368 1.00 59.91 92 GLN A CA 1
ATOM 724 C C . GLN A 1 92 ? 19.595 -6.588 -6.778 1.00 59.91 92 GLN A C 1
ATOM 726 O O . GLN A 1 92 ? 20.624 -7.188 -7.076 1.00 59.91 92 GLN A O 1
ATOM 731 N N . LEU A 1 93 ? 18.582 -6.466 -7.638 1.00 55.53 93 LEU A N 1
ATOM 732 C CA . LEU A 1 93 ? 18.649 -6.875 -9.045 1.00 55.53 93 LEU A CA 1
ATOM 733 C C . LEU A 1 93 ? 19.195 -5.758 -9.952 1.00 55.53 93 LEU A C 1
ATOM 735 O O . LEU A 1 93 ? 19.653 -6.058 -11.054 1.00 55.53 93 LEU A O 1
ATOM 739 N N . HIS A 1 94 ? 19.135 -4.501 -9.504 1.00 54.12 94 HIS A N 1
ATOM 740 C CA . HIS A 1 94 ? 19.644 -3.318 -10.201 1.00 54.12 94 HIS A CA 1
ATOM 741 C C . HIS A 1 94 ? 21.028 -2.860 -9.716 1.00 54.12 94 HIS A C 1
ATOM 743 O O . HIS A 1 94 ? 21.658 -2.058 -10.403 1.00 54.12 94 HIS A O 1
ATOM 749 N N . GLU A 1 95 ? 21.535 -3.387 -8.595 1.00 46.50 95 GLU A N 1
ATOM 750 C CA . GLU A 1 95 ? 22.963 -3.368 -8.264 1.00 46.50 95 GLU A CA 1
ATOM 751 C C . GLU A 1 95 ? 23.727 -4.195 -9.312 1.00 46.50 95 GLU A C 1
ATOM 753 O O . GLU A 1 95 ? 24.020 -5.383 -9.150 1.00 46.50 95 GLU A O 1
ATOM 758 N N . GLU A 1 96 ? 24.042 -3.546 -10.433 1.00 46.53 96 GLU A N 1
ATOM 759 C CA . GLU A 1 96 ? 25.134 -3.957 -11.299 1.00 46.53 96 GLU A CA 1
ATOM 760 C C . GLU A 1 96 ? 26.390 -4.134 -10.430 1.00 46.53 96 GLU A C 1
ATOM 762 O O . GLU A 1 96 ? 26.706 -3.265 -9.610 1.00 46.53 96 GLU A O 1
ATOM 767 N N . PRO A 1 97 ? 27.133 -5.244 -10.567 1.00 47.69 97 PRO A N 1
ATOM 768 C CA . PRO A 1 97 ? 28.401 -5.374 -9.883 1.00 47.69 97 PRO A CA 1
ATOM 769 C C . PRO A 1 97 ? 29.358 -4.334 -10.474 1.00 47.69 97 PRO A C 1
ATOM 771 O O . PRO A 1 97 ? 29.906 -4.536 -11.558 1.00 47.69 97 PRO A O 1
ATOM 774 N N . GLU A 1 98 ? 29.602 -3.239 -9.754 1.00 52.41 98 GLU A N 1
ATOM 775 C CA . GLU A 1 98 ? 30.759 -2.365 -9.966 1.00 52.41 98 GLU A CA 1
ATOM 776 C C . GLU A 1 98 ? 32.051 -3.147 -9.649 1.00 52.41 98 GLU A C 1
ATOM 778 O O . GLU A 1 98 ? 32.729 -2.940 -8.647 1.00 52.41 98 GLU A O 1
ATOM 783 N N . MET A 1 99 ? 32.400 -4.107 -10.502 1.00 55.00 99 MET A N 1
ATOM 784 C CA . MET A 1 99 ? 33.723 -4.715 -10.582 1.00 55.0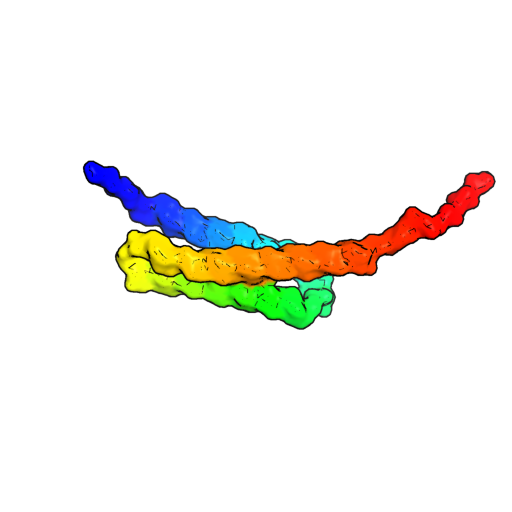0 99 MET A CA 1
ATOM 785 C C . MET A 1 99 ? 34.041 -4.984 -12.049 1.00 55.00 99 MET A C 1
ATOM 787 O O . MET A 1 99 ? 33.812 -6.064 -12.585 1.00 55.00 99 MET A O 1
ATOM 791 N N . GLY A 1 100 ? 34.603 -3.976 -12.699 1.00 43.81 100 GLY A N 1
ATOM 792 C CA . GLY A 1 100 ? 35.103 -4.071 -14.063 1.00 43.81 100 GLY A CA 1
ATOM 793 C C . GLY A 1 100 ? 35.959 -2.857 -14.352 1.00 43.81 100 GLY A C 1
ATOM 794 O O . GLY A 1 100 ? 35.494 -1.890 -14.940 1.00 43.81 100 GLY A O 1
ATOM 795 N N . GLY A 1 101 ? 37.188 -2.877 -13.836 1.00 51.75 101 GLY A N 1
ATOM 796 C CA . GLY A 1 101 ? 38.109 -1.760 -13.944 1.00 51.75 101 GLY A CA 1
ATOM 797 C C . GLY A 1 101 ? 38.380 -1.340 -15.384 1.00 51.75 101 GLY A C 1
ATOM 798 O O . GLY A 1 101 ? 38.519 -2.167 -16.279 1.00 51.75 101 GLY A O 1
ATOM 799 N N . THR A 1 102 ? 38.587 -0.044 -15.561 1.00 45.53 102 THR A N 1
ATOM 800 C CA . THR A 1 102 ? 39.489 0.463 -16.589 1.00 45.53 102 THR A CA 1
ATOM 801 C C . THR A 1 102 ? 40.397 1.481 -15.930 1.00 45.53 102 THR A C 1
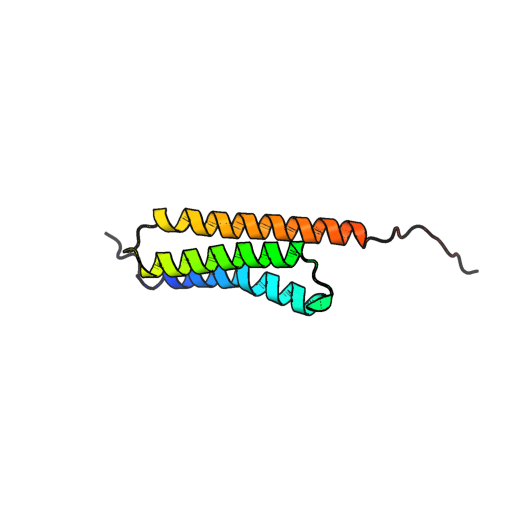ATOM 803 O O . THR A 1 102 ? 40.002 2.611 -15.645 1.00 45.53 102 THR A O 1
ATOM 806 N N . SER A 1 103 ? 41.618 1.025 -15.655 1.00 45.34 103 SER A N 1
ATOM 807 C CA . SER A 1 103 ? 42.791 1.888 -15.654 1.00 45.34 103 SER A CA 1
ATOM 808 C C . SER A 1 103 ? 42.792 2.643 -16.984 1.00 45.34 103 SER A C 1
ATOM 810 O O . SER A 1 103 ? 42.632 2.036 -18.042 1.00 45.34 103 SER A O 1
ATOM 812 N N . TYR A 1 104 ? 42.947 3.957 -16.913 1.00 47.91 104 TYR A N 1
ATOM 813 C CA . TYR A 1 104 ? 43.412 4.744 -18.042 1.00 47.91 104 TYR A CA 1
ATOM 814 C C . TYR A 1 104 ? 44.794 5.259 -17.653 1.00 47.91 104 TYR A C 1
ATOM 816 O O . TYR A 1 104 ? 44.943 5.920 -16.622 1.00 47.91 104 TYR A O 1
ATOM 824 N N . GLU A 1 105 ? 45.786 4.810 -18.422 1.00 46.09 105 GLU A N 1
ATOM 825 C CA . GLU A 1 105 ? 47.087 5.469 -18.570 1.00 46.09 105 GLU A CA 1
ATOM 826 C C . GLU A 1 105 ? 46.921 6.927 -19.023 1.00 46.09 105 GLU A C 1
ATOM 828 O O . GLU A 1 105 ? 45.943 7.215 -19.757 1.00 46.09 105 GLU A O 1
#

pLDDT: mean 70.36, std 13.35, range [41.28, 85.19]

Sequence (105 aa):
MSEIDILELVPLELLFVVAFAVIPIVNTIYEEGWDSISLRERLAFGVILAGAVMLAVLSMSVGRNQFNVWPPLLVMAGGFLWYLKLMRDRDQLHEEPEMGGTSYE

Radius of gyration: 19.51 Å; chains: 1; bounding box: 66×24×52 Å